Protein AF-A0A820W0L9-F1 (afdb_monomer)

InterPro domains:
  IPR003140 Phospholipase/carboxylesterase/thioesterase [PF02230] (4-118)
  IPR029058 Alpha/Beta hydrolase fold [G3DSA:3.40.50.1820] (1-118)
  IPR029058 Alpha/Beta hydrolase fold [SSF53474] (4-118)
  IPR050565 Acyl-protein thioe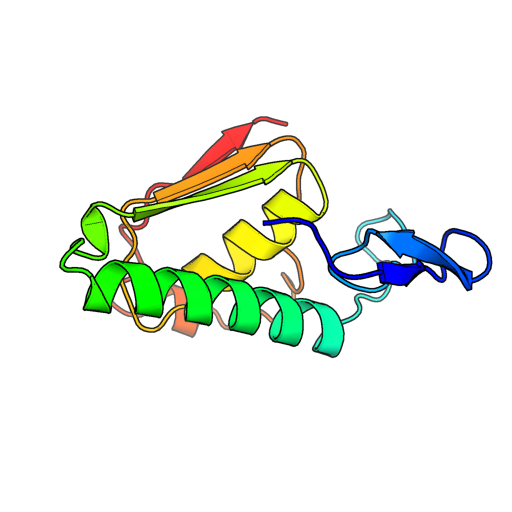sterase 1-2/Carboxylesterase-like [PTHR10655] (3-118)

pLDDT: mean 89.51, std 12.46, range [48.06, 98.38]

Structure (mmCIF, N/CA/C/O backbone):
data_AF-A0A820W0L9-F1
#
_entry.id   AF-A0A820W0L9-F1
#
loop_
_atom_site.group_PDB
_atom_site.id
_atom_site.type_symbol
_atom_site.label_atom_id
_atom_site.label_alt_id
_atom_site.label_comp_id
_atom_site.label_asym_id
_atom_site.label_entity_id
_atom_site.label_seq_id
_atom_site.pdbx_PDB_ins_code
_atom_site.Cartn_x
_atom_site.Cartn_y
_atom_site.Cartn_z
_atom_site.occupancy
_atom_site.B_iso_or_equiv
_atom_site.auth_seq_id
_atom_site.auth_comp_id
_atom_site.auth_asym_id
_atom_site.auth_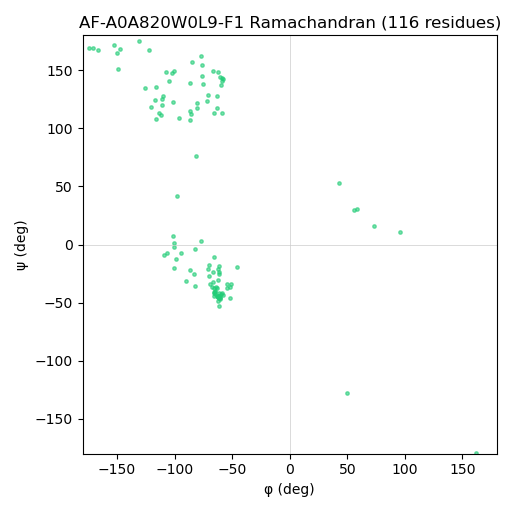atom_id
_atom_site.pdbx_PDB_model_num
ATOM 1 N N . MET A 1 1 ? -8.194 7.828 -5.125 1.00 58.53 1 MET A N 1
ATOM 2 C CA . MET A 1 1 ? -6.999 8.684 -5.311 1.00 58.53 1 MET A CA 1
ATOM 3 C C . MET A 1 1 ? -6.338 8.353 -6.645 1.00 58.53 1 MET A C 1
ATOM 5 O O . MET A 1 1 ? -6.400 7.197 -7.049 1.00 58.53 1 MET A O 1
ATOM 9 N N . ARG A 1 2 ? -5.735 9.329 -7.337 1.00 72.69 2 ARG A N 1
ATOM 10 C CA . ARG A 1 2 ? -4.842 9.053 -8.477 1.00 72.69 2 ARG A CA 1
ATOM 11 C C . ARG A 1 2 ? -3.425 8.821 -7.950 1.00 72.69 2 ARG A C 1
ATOM 13 O O . ARG A 1 2 ? -2.997 9.528 -7.044 1.00 72.69 2 ARG A O 1
ATOM 20 N N . ASN A 1 3 ? -2.726 7.842 -8.502 1.00 77.31 3 ASN A N 1
ATOM 21 C CA . ASN A 1 3 ? -1.316 7.606 -8.211 1.00 77.31 3 ASN A CA 1
ATOM 22 C C . ASN A 1 3 ? -0.449 8.808 -8.643 1.00 77.31 3 ASN A C 1
ATOM 24 O O . ASN A 1 3 ? -0.799 9.495 -9.609 1.00 77.31 3 ASN A O 1
ATOM 28 N N . PRO A 1 4 ? 0.665 9.084 -7.939 1.00 84.81 4 PRO A N 1
ATOM 29 C CA . PRO A 1 4 ? 1.550 10.189 -8.289 1.00 84.81 4 PRO A CA 1
ATOM 30 C C . PRO A 1 4 ? 2.236 9.953 -9.641 1.00 84.81 4 PRO A C 1
ATOM 32 O O . PRO A 1 4 ? 2.510 8.822 -10.034 1.00 84.81 4 PRO A O 1
ATOM 35 N N . THR A 1 5 ? 2.540 11.030 -10.364 1.00 91.19 5 THR A N 1
ATOM 36 C CA . THR A 1 5 ? 3.357 10.945 -11.581 1.00 91.19 5 THR A CA 1
ATOM 37 C C . THR A 1 5 ? 4.830 10.865 -11.195 1.00 91.19 5 THR A C 1
ATOM 39 O O . THR A 1 5 ? 5.345 11.770 -10.537 1.00 91.19 5 THR A O 1
ATOM 42 N N . GLN A 1 6 ? 5.511 9.801 -11.613 1.00 92.44 6 GLN A N 1
ATOM 43 C CA . GLN A 1 6 ? 6.941 9.598 -11.377 1.00 92.44 6 GLN A CA 1
ATOM 44 C C . GLN A 1 6 ? 7.593 8.842 -12.540 1.00 92.44 6 GLN A C 1
ATOM 46 O O . GLN A 1 6 ? 6.910 8.330 -13.427 1.00 92.44 6 GLN A O 1
ATOM 51 N N . ARG A 1 7 ? 8.928 8.806 -12.565 1.00 93.88 7 ARG A N 1
ATOM 52 C CA . ARG A 1 7 ? 9.671 8.038 -13.571 1.00 93.88 7 ARG A CA 1
ATOM 53 C C . ARG A 1 7 ? 9.609 6.552 -13.240 1.00 93.88 7 ARG A C 1
ATOM 55 O O . ARG A 1 7 ? 9.781 6.195 -12.081 1.00 93.88 7 ARG A O 1
ATOM 62 N N . VAL A 1 8 ? 9.407 5.721 -14.260 1.00 94.06 8 VAL A N 1
ATOM 63 C CA . VAL A 1 8 ? 9.420 4.257 -14.132 1.00 94.06 8 VAL A CA 1
ATOM 64 C C . VAL A 1 8 ? 10.606 3.693 -14.907 1.00 94.06 8 VAL A C 1
ATOM 66 O O . VAL A 1 8 ? 10.651 3.776 -16.137 1.00 94.06 8 VAL A O 1
ATOM 69 N N . THR A 1 9 ? 11.568 3.115 -14.194 1.00 94.19 9 THR A N 1
ATOM 70 C CA . THR A 1 9 ? 12.823 2.581 -14.731 1.00 94.19 9 THR A CA 1
ATOM 71 C C . THR A 1 9 ? 12.576 1.477 -15.757 1.00 94.19 9 THR A C 1
ATOM 73 O O . THR A 1 9 ? 13.165 1.523 -16.837 1.00 94.19 9 THR A O 1
ATOM 76 N N . LEU A 1 10 ? 11.639 0.559 -15.491 1.00 92.56 10 LEU A N 1
ATOM 77 C CA . LEU A 1 10 ? 11.233 -0.494 -16.431 1.00 92.56 10 LEU A CA 1
ATOM 78 C C . LEU A 1 10 ? 10.791 0.066 -17.796 1.00 92.56 10 LEU A C 1
ATOM 80 O O . LEU A 1 10 ? 11.063 -0.535 -18.831 1.00 92.56 10 LEU A O 1
ATOM 84 N N . ASN A 1 11 ? 10.173 1.250 -17.808 1.00 93.31 11 ASN A N 1
ATOM 85 C CA . ASN A 1 11 ? 9.691 1.923 -19.015 1.00 93.31 11 ASN A CA 1
ATOM 86 C C . ASN A 1 11 ? 10.684 2.985 -19.509 1.00 93.31 11 ASN A C 1
ATOM 88 O O . ASN A 1 11 ? 10.293 4.093 -19.877 1.00 93.31 11 ASN A O 1
ATOM 92 N N . MET A 1 12 ? 11.983 2.668 -19.487 1.00 92.75 12 MET A N 1
ATOM 93 C CA . MET A 1 12 ? 13.064 3.559 -19.938 1.00 92.75 12 MET A CA 1
ATOM 94 C C . MET A 1 12 ? 13.071 4.927 -19.226 1.00 92.75 12 MET A C 1
ATOM 96 O O . MET A 1 12 ? 13.466 5.943 -19.800 1.00 92.75 12 MET A O 1
ATOM 100 N N . GLY A 1 13 ? 12.610 4.978 -17.972 1.00 91.50 13 GLY A N 1
ATOM 101 C CA . GLY A 1 13 ? 12.537 6.208 -17.180 1.00 91.50 13 GLY A CA 1
ATOM 102 C C . GLY A 1 13 ? 11.422 7.170 -17.602 1.00 91.50 13 GLY A C 1
ATOM 103 O O . GLY A 1 13 ? 11.456 8.343 -17.212 1.00 91.50 13 GLY A O 1
ATOM 104 N N . MET A 1 14 ? 10.445 6.706 -18.389 1.00 92.31 14 MET A N 1
ATOM 105 C CA . MET A 1 14 ? 9.284 7.501 -18.788 1.00 92.31 14 MET A CA 1
ATOM 106 C C . MET A 1 14 ? 8.494 7.964 -17.558 1.00 92.31 14 MET A C 1
ATOM 108 O O . MET A 1 14 ? 8.279 7.202 -16.615 1.00 92.31 14 MET A O 1
ATOM 112 N N . SER A 1 15 ? 8.065 9.228 -17.572 1.00 94.81 15 SER A N 1
ATOM 113 C CA . SER A 1 15 ? 7.229 9.801 -16.518 1.00 94.81 15 SER A CA 1
ATOM 114 C C . SER A 1 15 ? 5.776 9.403 -16.737 1.00 94.81 15 SER A C 1
ATOM 116 O O . SER A 1 15 ? 5.18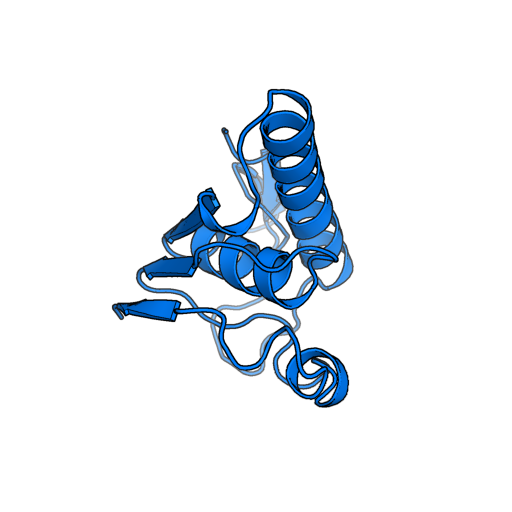0 9.761 -17.754 1.00 94.81 15 SER A O 1
ATOM 118 N N . MET A 1 16 ? 5.210 8.659 -15.795 1.00 94.19 16 MET A N 1
ATOM 119 C CA . MET A 1 16 ? 3.838 8.170 -15.870 1.00 94.19 16 MET A CA 1
ATOM 120 C C . MET A 1 16 ? 3.238 8.012 -14.469 1.00 94.19 16 MET A C 1
ATOM 122 O O . MET A 1 16 ? 3.970 8.042 -13.477 1.00 94.19 16 MET A O 1
ATOM 126 N N . PRO A 1 17 ? 1.909 7.865 -14.345 1.00 93.88 17 PRO A N 1
ATOM 127 C CA . PRO A 1 17 ? 1.299 7.599 -13.053 1.00 93.88 17 PRO A CA 1
ATOM 128 C C . PRO A 1 17 ? 1.779 6.247 -12.509 1.00 93.88 17 PRO A C 1
ATOM 130 O O . PRO A 1 17 ? 1.511 5.201 -13.104 1.00 93.88 17 PRO A O 1
ATOM 133 N N . ALA A 1 18 ? 2.467 6.263 -11.368 1.00 95.06 18 ALA A N 1
ATOM 134 C CA . ALA A 1 18 ? 2.967 5.069 -10.696 1.00 95.06 18 ALA A CA 1
ATOM 135 C C . ALA A 1 18 ? 3.020 5.275 -9.179 1.00 95.06 18 ALA A C 1
ATOM 137 O O . ALA A 1 18 ? 3.178 6.396 -8.706 1.00 95.06 18 ALA A O 1
ATOM 138 N N . TRP A 1 19 ? 2.870 4.208 -8.396 1.00 95.50 19 TRP A N 1
ATOM 139 C CA . TRP A 1 19 ? 2.975 4.303 -6.936 1.00 95.50 19 TRP A CA 1
ATOM 140 C C . TRP A 1 19 ? 4.432 4.262 -6.466 1.00 95.50 19 TRP A C 1
ATOM 142 O O . TRP A 1 19 ? 4.812 4.981 -5.547 1.00 95.50 19 TRP A O 1
ATOM 152 N N . PHE A 1 20 ? 5.275 3.485 -7.129 1.00 95.31 20 PHE A N 1
ATOM 153 C CA . PHE A 1 20 ? 6.705 3.388 -6.851 1.00 95.31 20 PHE A CA 1
ATOM 154 C C . PHE A 1 20 ? 7.441 2.984 -8.129 1.00 95.31 20 PHE A C 1
ATOM 156 O O . PHE A 1 20 ? 6.796 2.687 -9.143 1.00 95.31 20 PHE A O 1
ATOM 163 N N . ASP A 1 21 ? 8.769 3.015 -8.100 1.00 95.81 21 ASP A N 1
ATOM 164 C CA . ASP A 1 21 ? 9.572 2.642 -9.258 1.00 95.81 21 ASP A CA 1
ATOM 165 C C . ASP A 1 21 ? 9.619 1.114 -9.443 1.00 95.81 21 ASP A C 1
ATOM 167 O O . ASP A 1 21 ? 9.641 0.344 -8.483 1.00 95.81 21 ASP A O 1
ATOM 171 N N . ILE A 1 22 ? 9.643 0.658 -10.693 1.00 93.44 22 ILE A N 1
ATOM 172 C CA . ILE A 1 22 ? 9.700 -0.763 -11.042 1.00 93.44 22 ILE A CA 1
ATOM 173 C C . ILE A 1 22 ? 11.001 -1.011 -11.797 1.00 93.44 22 ILE A C 1
ATOM 175 O O . ILE A 1 22 ? 11.252 -0.389 -12.830 1.00 93.44 22 ILE A O 1
ATOM 179 N N . TYR A 1 23 ? 11.810 -1.947 -11.298 1.00 93.56 23 TYR A N 1
ATOM 180 C CA . TYR A 1 23 ? 13.086 -2.333 -11.914 1.00 93.56 23 TYR A CA 1
ATOM 181 C C . TYR A 1 23 ? 12.995 -3.627 -12.734 1.00 93.56 23 TYR A C 1
ATOM 183 O O . TYR A 1 23 ? 13.825 -3.859 -13.609 1.00 93.56 23 TYR A O 1
ATOM 191 N N . GLY A 1 24 ? 11.982 -4.456 -12.481 1.00 91.06 24 GLY A N 1
ATOM 192 C CA . GLY A 1 24 ? 11.734 -5.724 -13.163 1.00 91.06 24 GLY A CA 1
ATOM 193 C C . GLY A 1 24 ? 10.369 -6.291 -12.773 1.00 91.06 24 GLY A C 1
ATOM 194 O O . GLY A 1 24 ? 9.720 -5.775 -11.865 1.00 91.06 24 GLY A O 1
ATOM 195 N N . LEU A 1 25 ? 9.921 -7.323 -13.488 1.00 87.31 25 LEU A N 1
ATOM 196 C CA . LEU A 1 25 ? 8.628 -7.987 -13.250 1.00 87.31 25 LEU A CA 1
ATOM 197 C C . LEU A 1 25 ? 8.777 -9.389 -12.649 1.00 87.31 25 LEU A C 1
ATOM 199 O O . LEU A 1 25 ? 7.782 -10.013 -12.287 1.00 87.31 25 LEU A O 1
ATOM 203 N N . ASP A 1 26 ? 10.000 -9.912 -12.581 1.00 88.38 26 ASP A N 1
ATOM 204 C CA . ASP A 1 26 ? 10.264 -11.208 -11.980 1.00 88.38 26 ASP A CA 1
ATOM 205 C C . ASP A 1 26 ? 10.435 -11.093 -10.459 1.00 88.38 26 ASP A C 1
ATOM 207 O O . ASP A 1 26 ? 10.791 -10.050 -9.919 1.00 88.38 26 ASP A O 1
ATOM 211 N N . LYS A 1 27 ? 10.217 -12.207 -9.760 1.00 81.81 27 LYS A N 1
ATOM 212 C CA . LYS A 1 27 ? 10.283 -12.282 -8.293 1.00 81.81 27 LYS A CA 1
ATOM 213 C C . LYS A 1 27 ? 11.653 -11.945 -7.686 1.00 81.81 27 LYS A C 1
ATOM 215 O O . LYS A 1 27 ? 11.731 -11.751 -6.478 1.00 81.81 27 LYS A O 1
ATOM 220 N N . ASN A 1 28 ? 12.726 -11.980 -8.478 1.00 86.31 28 ASN A N 1
ATOM 221 C CA . ASN A 1 28 ? 14.084 -11.695 -8.016 1.00 86.31 28 ASN A CA 1
ATOM 222 C C . ASN A 1 28 ? 14.517 -10.271 -8.386 1.00 86.31 28 ASN A C 1
ATOM 224 O O . ASN A 1 28 ? 15.639 -9.873 -8.057 1.00 86.31 28 ASN A O 1
ATOM 228 N N . ALA A 1 29 ? 13.664 -9.514 -9.083 1.00 90.31 29 ALA A N 1
ATOM 229 C CA . ALA A 1 29 ? 13.927 -8.127 -9.386 1.00 90.31 29 ALA A CA 1
ATOM 230 C C . ALA A 1 29 ? 14.106 -7.340 -8.086 1.00 90.31 29 ALA A C 1
ATOM 232 O O . ALA A 1 29 ? 13.429 -7.564 -7.082 1.00 90.31 29 ALA A O 1
ATOM 233 N N . ARG A 1 30 ? 15.029 -6.379 -8.118 1.00 92.31 30 ARG A N 1
ATOM 234 C CA . ARG A 1 30 ? 15.143 -5.389 -7.051 1.00 92.31 30 ARG A CA 1
ATOM 235 C C . ARG A 1 30 ? 13.809 -4.647 -6.920 1.00 92.31 30 ARG A C 1
ATOM 237 O O . ARG A 1 30 ? 13.194 -4.312 -7.930 1.00 92.31 30 ARG A O 1
ATOM 244 N N . GLU A 1 31 ? 13.417 -4.326 -5.693 1.00 93.75 31 GLU A N 1
ATOM 245 C CA . GLU A 1 31 ? 12.232 -3.513 -5.400 1.00 93.75 31 GLU A CA 1
ATOM 246 C C . GLU A 1 31 ? 12.624 -2.109 -4.909 1.00 93.75 31 GLU A C 1
ATOM 248 O O . GLU A 1 31 ? 13.663 -1.917 -4.267 1.00 93.75 31 GLU A O 1
ATOM 253 N N . ASP A 1 32 ? 11.790 -1.112 -5.214 1.00 95.00 32 ASP A N 1
ATOM 254 C CA . ASP A 1 32 ? 11.915 0.258 -4.706 1.00 95.00 32 ASP A CA 1
ATOM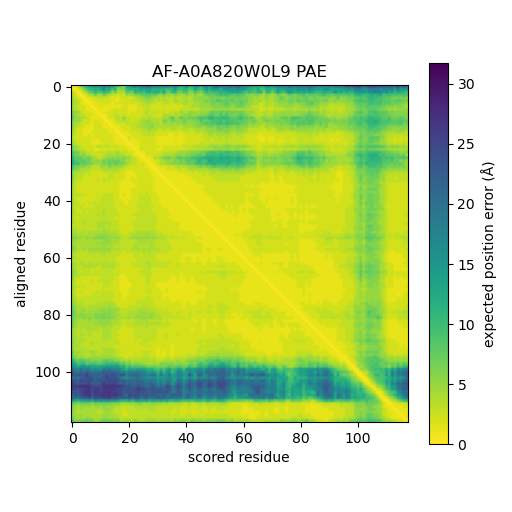 255 C C . ASP A 1 32 ? 11.313 0.367 -3.298 1.00 95.00 32 ASP A C 1
ATOM 257 O O . ASP A 1 32 ? 10.203 0.866 -3.103 1.00 95.00 32 ASP A O 1
ATOM 261 N N . GLN A 1 33 ? 12.047 -0.133 -2.300 1.00 94.31 33 GLN A N 1
ATOM 262 C CA . GLN A 1 33 ? 11.597 -0.133 -0.906 1.00 94.31 33 GLN A CA 1
ATOM 263 C C . GLN A 1 33 ? 11.146 1.257 -0.431 1.00 94.31 33 GLN A C 1
ATOM 265 O O . GLN A 1 33 ? 10.068 1.390 0.145 1.00 94.31 33 GLN A O 1
ATOM 270 N N . ALA A 1 34 ? 11.929 2.300 -0.719 1.00 94.44 34 ALA A N 1
ATOM 271 C CA . ALA A 1 34 ? 11.609 3.660 -0.293 1.00 94.44 34 ALA A CA 1
ATOM 272 C C . ALA A 1 34 ? 10.319 4.180 -0.953 1.00 94.44 34 ALA A C 1
ATOM 274 O O . ALA A 1 34 ? 9.499 4.823 -0.288 1.00 94.44 34 ALA A O 1
ATOM 275 N N . GLY A 1 35 ? 10.105 3.895 -2.242 1.00 95.69 35 GLY A N 1
ATOM 276 C CA . GLY A 1 35 ? 8.865 4.242 -2.936 1.00 95.69 35 GLY A CA 1
ATOM 277 C C . GLY A 1 35 ? 7.650 3.481 -2.407 1.00 95.69 35 GLY A C 1
ATOM 278 O O . GLY A 1 35 ? 6.589 4.082 -2.208 1.00 95.69 35 GLY A O 1
ATOM 279 N N . ILE A 1 36 ? 7.799 2.184 -2.125 1.00 95.38 36 ILE A N 1
ATOM 280 C CA . ILE A 1 36 ? 6.740 1.338 -1.552 1.00 95.38 36 ILE A CA 1
ATOM 281 C C . ILE A 1 36 ? 6.329 1.852 -0.167 1.00 95.38 36 ILE A C 1
ATOM 283 O O . ILE A 1 36 ? 5.136 2.046 0.093 1.00 95.38 36 ILE A O 1
ATOM 287 N N . GLU A 1 37 ? 7.298 2.131 0.709 1.00 94.00 37 GLU A N 1
ATOM 288 C CA . GLU A 1 37 ? 7.062 2.689 2.046 1.00 94.00 37 GLU A CA 1
ATOM 289 C C . GLU A 1 37 ? 6.393 4.066 1.968 1.00 94.00 37 GLU A C 1
ATOM 291 O O . GLU A 1 37 ? 5.403 4.319 2.660 1.00 94.00 37 GLU A O 1
ATOM 296 N N . LYS A 1 38 ? 6.865 4.939 1.069 1.00 95.44 38 LYS A N 1
ATOM 297 C CA . LYS A 1 38 ? 6.272 6.263 0.838 1.00 95.44 38 LYS A CA 1
ATOM 298 C C . LYS A 1 38 ? 4.815 6.169 0.379 1.00 95.44 38 LYS A C 1
ATOM 300 O O . LYS A 1 38 ? 3.965 6.878 0.915 1.00 95.44 38 LYS A O 1
ATOM 305 N N . SER A 1 39 ? 4.512 5.300 -0.583 1.00 96.00 39 SER A N 1
ATOM 306 C CA . SER A 1 39 ? 3.141 5.099 -1.069 1.00 96.00 39 SER A CA 1
ATOM 307 C C . SER A 1 39 ? 2.233 4.465 -0.023 1.00 96.00 39 SER A C 1
ATOM 309 O O . SER A 1 39 ? 1.072 4.847 0.105 1.00 96.00 39 SER A O 1
ATOM 311 N N . SER A 1 40 ? 2.772 3.549 0.778 1.00 94.62 40 SER A N 1
ATOM 312 C CA . SER A 1 40 ? 2.044 2.949 1.896 1.00 94.62 40 SER A CA 1
ATOM 313 C C . SER A 1 40 ? 1.708 3.978 2.970 1.00 94.62 40 SER A C 1
ATOM 315 O O . SER A 1 40 ? 0.596 3.984 3.494 1.00 94.62 40 SER A O 1
ATOM 317 N N . LYS A 1 41 ? 2.646 4.884 3.269 1.00 94.38 41 LYS A N 1
ATOM 318 C CA . LYS A 1 41 ? 2.419 6.000 4.189 1.00 94.38 41 LYS A CA 1
ATOM 319 C C . LYS A 1 41 ? 1.310 6.921 3.684 1.00 94.38 41 LYS A C 1
ATOM 321 O O . LYS A 1 41 ? 0.410 7.225 4.452 1.00 94.38 41 LYS A O 1
ATOM 326 N N . LEU A 1 42 ? 1.331 7.287 2.402 1.00 95.44 42 LEU A N 1
ATOM 327 C CA . LEU A 1 42 ? 0.288 8.116 1.791 1.00 95.44 42 LEU A CA 1
ATOM 328 C C . LEU A 1 42 ? -1.102 7.468 1.897 1.00 95.44 42 LEU A C 1
ATOM 330 O O . LEU A 1 42 ? -2.080 8.140 2.210 1.00 95.44 42 LEU A O 1
ATOM 334 N N . LEU A 1 43 ? -1.198 6.154 1.671 1.00 95.69 43 LEU A N 1
ATOM 335 C CA . LEU A 1 43 ? -2.458 5.431 1.847 1.00 95.69 43 LEU A CA 1
ATOM 336 C C . LEU A 1 43 ? -2.901 5.402 3.319 1.00 95.69 43 LEU A C 1
ATOM 338 O O . LEU A 1 43 ? -4.077 5.607 3.602 1.00 95.69 43 LEU A O 1
ATOM 342 N N . ASN A 1 44 ? -1.976 5.196 4.259 1.00 94.69 44 ASN A N 1
ATOM 343 C CA . ASN A 1 44 ? -2.288 5.233 5.690 1.00 94.69 44 ASN A CA 1
ATOM 344 C C . ASN A 1 44 ? -2.691 6.636 6.179 1.00 94.69 44 ASN A C 1
ATOM 346 O O . ASN A 1 44 ? -3.531 6.738 7.066 1.00 94.69 44 ASN A O 1
ATOM 350 N N . GLU A 1 45 ? -2.150 7.710 5.598 1.00 96.19 45 GLU A N 1
ATOM 351 C CA . GLU A 1 45 ? -2.590 9.086 5.877 1.00 96.19 45 GLU A CA 1
ATOM 352 C C . GLU A 1 45 ? -4.061 9.288 5.483 1.00 96.19 45 GLU A C 1
ATOM 354 O O . GLU A 1 45 ? -4.828 9.835 6.269 1.00 96.19 45 GLU A O 1
ATOM 359 N N . LEU A 1 46 ? -4.485 8.758 4.331 1.00 96.12 46 LEU A N 1
ATOM 360 C CA . LEU A 1 46 ? -5.896 8.786 3.924 1.00 96.12 46 LEU A CA 1
ATOM 361 C C . LEU A 1 46 ? -6.787 7.957 4.852 1.00 96.12 46 LEU A C 1
ATOM 363 O O . LEU A 1 46 ? -7.872 8.390 5.222 1.00 96.12 46 LEU A O 1
ATOM 367 N N . VAL A 1 47 ? -6.332 6.768 5.253 1.00 96.69 47 VAL A N 1
ATOM 368 C CA . VAL A 1 47 ? -7.056 5.949 6.236 1.00 96.69 47 VAL A CA 1
ATOM 369 C C . VAL A 1 47 ? -7.240 6.721 7.546 1.00 96.69 47 VAL A C 1
ATOM 371 O O . VAL A 1 47 ? -8.329 6.721 8.111 1.00 96.69 47 VAL A O 1
ATOM 374 N N . GLU A 1 48 ? -6.202 7.412 8.011 1.00 97.25 48 GLU A N 1
ATOM 375 C CA . GLU A 1 48 ? -6.255 8.237 9.218 1.00 97.25 48 GLU A CA 1
ATOM 376 C C . GLU A 1 48 ? -7.229 9.420 9.078 1.00 97.25 48 GLU A C 1
ATOM 378 O O . GLU A 1 48 ? -7.915 9.772 10.038 1.00 97.25 48 GLU A O 1
ATOM 383 N N . GLU A 1 49 ? -7.328 10.030 7.895 1.00 98.00 49 GLU A N 1
ATOM 384 C CA . GLU A 1 49 ? -8.336 11.057 7.607 1.00 98.00 49 GLU A CA 1
ATOM 385 C C . GLU A 1 49 ? -9.764 10.503 7.714 1.00 98.00 49 GLU A C 1
ATOM 387 O O . GLU A 1 49 ? -10.605 11.114 8.375 1.00 98.00 49 GLU A O 1
ATOM 392 N N . GLU A 1 50 ? -10.033 9.322 7.155 1.00 98.25 50 GLU A N 1
ATOM 393 C CA . GLU A 1 50 ? -11.346 8.670 7.276 1.00 98.25 50 GLU A CA 1
ATOM 394 C C . GLU A 1 50 ? -11.683 8.307 8.731 1.00 98.25 50 GLU A C 1
ATOM 396 O O . GLU A 1 50 ? -12.821 8.487 9.179 1.00 98.25 50 GLU A O 1
ATOM 401 N N . ILE A 1 51 ? -10.683 7.877 9.506 1.00 98.06 51 ILE A N 1
ATOM 402 C CA . ILE A 1 51 ? -10.837 7.622 10.944 1.00 98.06 51 ILE A CA 1
ATOM 403 C C . ILE A 1 51 ? -11.199 8.907 11.692 1.00 98.06 51 ILE A C 1
ATOM 405 O O . ILE A 1 51 ? -12.135 8.911 12.495 1.00 98.06 51 ILE A O 1
ATOM 409 N N . LYS A 1 52 ? -10.518 10.022 11.403 1.00 98.06 52 LYS A N 1
ATOM 410 C CA . LYS A 1 52 ? -10.831 11.340 11.987 1.00 98.06 52 LYS A CA 1
ATOM 411 C C . LYS A 1 52 ? -12.225 11.834 11.609 1.00 98.06 52 LYS A C 1
ATOM 413 O O . LYS A 1 52 ? -12.861 12.513 12.412 1.00 98.06 52 LYS A O 1
ATOM 418 N N . ASN A 1 53 ? -12.714 11.452 10.433 1.00 98.12 53 ASN A N 1
ATOM 419 C CA . ASN A 1 53 ? -14.082 11.719 9.991 1.00 98.12 53 ASN A CA 1
ATOM 420 C C . ASN A 1 53 ? -15.125 10.788 10.642 1.00 98.12 53 ASN A C 1
ATOM 422 O O . ASN A 1 53 ? -16.316 10.894 10.347 1.00 98.12 53 ASN A O 1
ATOM 426 N N . GLY A 1 54 ? -14.705 9.908 11.557 1.00 98.19 54 GLY A N 1
ATOM 427 C CA . GLY A 1 54 ? -15.582 9.083 12.383 1.00 98.19 54 GLY A CA 1
ATOM 428 C C . GLY A 1 54 ? -15.827 7.675 11.846 1.00 98.19 54 GLY A C 1
ATOM 429 O O . GLY A 1 54 ? -16.704 6.991 12.374 1.00 98.19 54 GLY A O 1
ATOM 430 N N . ILE A 1 55 ? -15.090 7.223 10.823 1.00 98.38 55 ILE A N 1
ATOM 431 C CA . ILE A 1 55 ? -15.189 5.851 10.310 1.00 98.38 55 ILE A CA 1
ATOM 432 C C . ILE A 1 55 ? -14.252 4.941 11.122 1.00 98.38 55 ILE A C 1
ATOM 434 O O . ILE A 1 55 ? -13.036 5.093 11.037 1.00 98.38 55 ILE A O 1
ATOM 438 N N . PRO A 1 56 ? -14.768 3.962 11.888 1.00 97.56 56 PRO A N 1
ATOM 439 C CA . PRO A 1 56 ? -13.914 3.028 12.617 1.00 97.56 56 PRO A CA 1
ATOM 440 C C . PRO A 1 56 ? -12.983 2.248 11.668 1.00 97.56 56 PRO A C 1
ATOM 442 O O . PRO A 1 56 ? -13.446 1.833 10.598 1.00 97.56 56 PRO A O 1
ATOM 445 N N . PRO A 1 57 ? -11.709 1.996 12.033 1.00 95.56 57 PRO A N 1
ATOM 446 C CA . PRO A 1 57 ? -10.741 1.317 11.164 1.00 95.56 57 PRO A CA 1
ATOM 447 C C . PRO A 1 57 ? -11.213 -0.046 10.639 1.00 95.56 57 PRO A C 1
ATOM 449 O O . PRO A 1 57 ? -11.006 -0.375 9.470 1.00 95.56 57 PRO A O 1
ATOM 452 N N . GLU A 1 58 ? -11.923 -0.817 11.462 1.00 95.75 58 GLU A N 1
ATOM 453 C CA . GLU A 1 58 ? -12.488 -2.125 11.115 1.00 95.75 58 GLU A CA 1
ATOM 454 C C . GLU A 1 58 ? -13.588 -2.062 10.039 1.00 95.75 58 GLU A C 1
ATOM 456 O O . GLU A 1 58 ? -14.004 -3.091 9.507 1.00 95.75 58 GLU A O 1
ATOM 461 N N . ARG A 1 59 ? -14.064 -0.860 9.689 1.00 97.38 59 ARG A N 1
ATOM 462 C CA . ARG A 1 59 ? -15.001 -0.617 8.579 1.00 97.38 59 ARG A CA 1
ATOM 463 C C . ARG A 1 59 ? -14.318 -0.102 7.313 1.00 97.38 59 ARG A C 1
ATOM 465 O O . ARG A 1 59 ? -15.004 0.163 6.327 1.00 97.38 59 ARG A O 1
ATOM 472 N N . ILE A 1 60 ? -12.995 0.038 7.326 1.00 97.94 60 ILE A N 1
ATOM 473 C CA . ILE A 1 60 ? -12.208 0.513 6.190 1.00 97.94 60 ILE A CA 1
ATOM 474 C C . ILE A 1 60 ? -11.563 -0.690 5.507 1.00 97.94 60 ILE A C 1
ATOM 476 O O . ILE A 1 60 ? -10.809 -1.441 6.121 1.00 97.94 60 ILE A O 1
ATOM 480 N N . ILE A 1 61 ? -11.849 -0.859 4.218 1.00 97.81 61 ILE A N 1
ATOM 481 C CA . ILE A 1 61 ? -11.187 -1.840 3.356 1.00 97.81 61 ILE A CA 1
ATOM 482 C C . ILE A 1 61 ? -10.321 -1.073 2.366 1.00 97.81 61 ILE A C 1
ATOM 484 O O . ILE A 1 61 ? -10.809 -0.180 1.671 1.00 97.81 61 ILE A O 1
ATOM 488 N N . VAL A 1 62 ? -9.045 -1.440 2.278 1.00 97.69 62 VAL A N 1
ATOM 489 C CA . VAL A 1 62 ? -8.137 -0.917 1.251 1.00 97.69 62 VAL A CA 1
ATOM 490 C C . VAL A 1 62 ? -7.952 -1.951 0.153 1.00 97.69 62 VAL A C 1
ATOM 492 O O . VAL A 1 62 ? -7.983 -3.155 0.392 1.00 97.69 62 VAL A O 1
ATOM 495 N N . GLY A 1 63 ? -7.759 -1.508 -1.081 1.00 97.50 63 GLY A N 1
ATOM 496 C CA . GLY A 1 63 ? -7.580 -2.447 -2.173 1.00 97.50 63 GLY A CA 1
ATOM 497 C C . GLY A 1 63 ? -7.063 -1.812 -3.443 1.00 97.50 63 GLY A C 1
ATOM 498 O O . GLY A 1 63 ? -7.041 -0.588 -3.589 1.00 97.50 63 GLY A O 1
ATOM 499 N N . GLY A 1 64 ? -6.639 -2.664 -4.367 1.00 97.19 64 GLY A N 1
ATOM 500 C CA . GLY A 1 64 ? -6.101 -2.216 -5.638 1.00 97.19 64 GLY A CA 1
ATOM 501 C C . GLY A 1 64 ? -5.789 -3.347 -6.605 1.00 97.19 64 GLY A C 1
ATOM 502 O O . GLY A 1 64 ? -5.780 -4.526 -6.252 1.00 97.19 64 GLY A O 1
ATOM 503 N N . PHE A 1 65 ? -5.519 -2.942 -7.843 1.00 97.38 65 PHE A N 1
ATOM 504 C CA . PHE A 1 65 ? -5.099 -3.811 -8.934 1.00 97.38 65 PHE A CA 1
ATOM 505 C C . PHE A 1 65 ? -3.602 -3.652 -9.207 1.00 97.38 65 PHE A C 1
ATOM 507 O O . PHE A 1 65 ? -3.095 -2.522 -9.190 1.00 97.38 65 PHE A O 1
ATOM 514 N N . SER A 1 66 ? -2.910 -4.758 -9.494 1.00 95.12 66 SER A N 1
ATOM 515 C CA . SER A 1 66 ? -1.482 -4.776 -9.833 1.00 95.12 66 SER A CA 1
ATOM 516 C C . SER A 1 66 ? -0.665 -3.975 -8.808 1.00 95.12 66 SER A C 1
ATOM 518 O O . SER A 1 66 ? -0.843 -4.160 -7.609 1.00 95.12 66 SER A O 1
ATOM 520 N N . MET A 1 67 ? 0.164 -3.023 -9.231 1.00 95.19 67 MET A N 1
ATOM 521 C CA . MET A 1 67 ? 0.952 -2.168 -8.335 1.00 95.19 67 MET A CA 1
ATOM 522 C C . MET A 1 67 ? 0.125 -1.497 -7.218 1.00 95.19 67 MET A C 1
ATOM 524 O O . MET A 1 67 ? 0.617 -1.325 -6.106 1.00 95.19 67 MET A O 1
ATOM 528 N N . GLY A 1 68 ? -1.136 -1.131 -7.475 1.00 96.88 68 GLY A N 1
ATOM 529 C CA . GLY A 1 68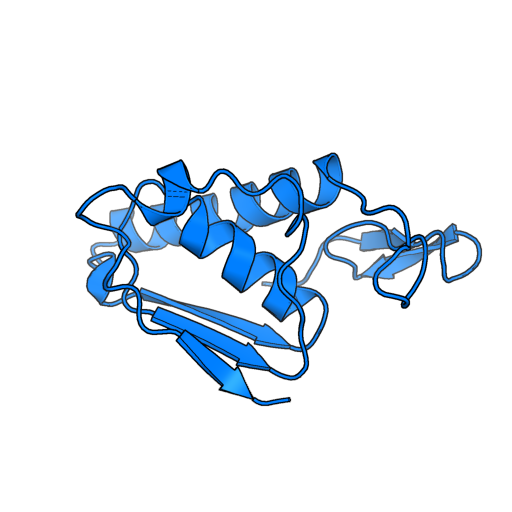 ? -2.008 -0.570 -6.437 1.00 96.88 68 GLY A CA 1
ATOM 530 C C . GLY A 1 68 ? -2.403 -1.596 -5.372 1.00 96.88 68 GLY A C 1
ATOM 531 O O . GLY A 1 68 ? -2.521 -1.250 -4.200 1.00 96.88 68 GLY A O 1
ATOM 532 N N . GLY A 1 69 ? -2.561 -2.862 -5.763 1.00 97.25 69 GLY A N 1
ATOM 533 C CA . GLY A 1 69 ? -2.774 -3.964 -4.828 1.00 97.25 69 GLY A CA 1
ATOM 534 C C . GLY A 1 69 ? -1.550 -4.200 -3.940 1.00 97.25 69 GLY A C 1
ATOM 535 O O . GLY A 1 69 ? -1.706 -4.426 -2.743 1.00 97.25 69 GLY A O 1
ATOM 536 N N . ALA A 1 70 ? -0.342 -4.054 -4.492 1.00 95.75 70 ALA A N 1
ATOM 537 C CA . ALA A 1 70 ? 0.907 -4.208 -3.749 1.00 95.75 70 ALA A CA 1
ATOM 538 C C . ALA A 1 70 ? 1.026 -3.141 -2.649 1.00 95.75 70 ALA A C 1
ATOM 540 O O . ALA A 1 70 ? 1.319 -3.466 -1.497 1.00 95.75 70 ALA A O 1
ATOM 541 N N . VAL A 1 71 ? 0.698 -1.882 -2.973 1.00 96.50 71 VAL A N 1
ATOM 542 C CA . VAL A 1 71 ? 0.610 -0.799 -1.978 1.00 96.50 71 VAL A CA 1
ATOM 543 C C . VAL A 1 71 ? -0.470 -1.084 -0.938 1.00 96.50 71 VAL A C 1
ATOM 545 O O . VAL A 1 71 ? -0.211 -0.910 0.248 1.00 96.50 71 VAL A O 1
ATOM 548 N N . ALA A 1 72 ? -1.662 -1.531 -1.349 1.00 96.94 72 ALA A N 1
ATOM 549 C CA . ALA A 1 72 ? -2.762 -1.802 -0.423 1.00 96.94 72 ALA A CA 1
ATOM 550 C C . ALA A 1 72 ? -2.400 -2.884 0.606 1.00 96.94 72 ALA A C 1
ATOM 552 O O . ALA A 1 72 ? -2.627 -2.691 1.801 1.00 96.94 72 ALA A O 1
ATOM 553 N N . ILE A 1 73 ? -1.786 -3.985 0.157 1.00 94.75 73 ILE A N 1
ATOM 554 C CA . ILE A 1 73 ? -1.308 -5.058 1.037 1.00 94.75 73 ILE A 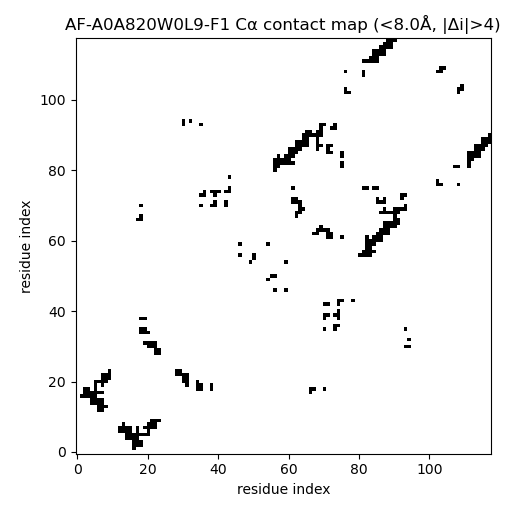CA 1
ATOM 555 C C . ILE A 1 73 ? -0.255 -4.516 2.008 1.00 94.75 73 ILE A C 1
ATOM 557 O O . ILE A 1 73 ? -0.396 -4.673 3.222 1.00 94.75 73 ILE A O 1
ATOM 561 N N . HIS A 1 74 ? 0.788 -3.860 1.490 1.00 94.06 74 HIS A N 1
ATOM 562 C CA . HIS A 1 74 ? 1.887 -3.378 2.324 1.00 94.06 74 HIS A CA 1
ATOM 563 C C . HIS A 1 74 ? 1.411 -2.336 3.344 1.00 94.06 74 HIS A C 1
ATOM 565 O O . HIS A 1 74 ? 1.740 -2.432 4.527 1.00 94.06 74 HIS A O 1
ATOM 571 N N . ALA A 1 75 ? 0.581 -1.378 2.926 1.00 94.12 75 ALA A N 1
ATOM 572 C CA . ALA A 1 75 ? 0.015 -0.363 3.807 1.00 94.12 75 ALA A CA 1
ATOM 573 C C . ALA A 1 75 ? -0.826 -0.975 4.928 1.00 94.12 75 ALA A C 1
ATOM 575 O O . ALA A 1 75 ? -0.628 -0.605 6.082 1.00 94.12 75 ALA A O 1
ATOM 576 N N . ALA A 1 76 ? -1.708 -1.930 4.616 1.00 93.25 76 ALA A N 1
ATOM 577 C CA . ALA A 1 76 ? -2.567 -2.564 5.612 1.00 93.25 76 ALA A CA 1
ATOM 578 C C . ALA A 1 76 ? -1.762 -3.382 6.631 1.00 93.25 76 ALA A C 1
ATOM 580 O O . ALA A 1 76 ? -1.972 -3.257 7.837 1.00 93.25 76 ALA A O 1
ATOM 581 N N . LEU A 1 77 ? -0.789 -4.173 6.165 1.00 89.88 77 LEU A N 1
ATOM 582 C CA . LEU A 1 77 ? 0.048 -4.993 7.044 1.00 89.88 77 LEU A CA 1
ATOM 583 C C . LEU A 1 77 ? 1.009 -4.153 7.899 1.00 89.88 77 LEU A C 1
ATOM 585 O O . LEU A 1 77 ? 1.369 -4.561 9.005 1.00 89.88 77 LEU A O 1
ATOM 589 N N . THR A 1 78 ? 1.401 -2.965 7.438 1.00 87.88 78 THR A N 1
ATOM 590 C CA . THR A 1 78 ? 2.260 -2.033 8.194 1.00 87.88 78 THR A CA 1
ATOM 591 C C . THR A 1 78 ? 1.476 -0.977 8.978 1.00 87.88 78 THR A C 1
ATOM 593 O O . THR A 1 78 ? 2.061 -0.293 9.815 1.00 87.88 78 THR A O 1
ATOM 596 N N . SER A 1 79 ? 0.155 -0.891 8.793 1.00 88.81 79 SER A N 1
ATOM 597 C CA . SER A 1 79 ? -0.706 0.092 9.459 1.00 88.81 79 SER A CA 1
ATOM 598 C C . SER A 1 79 ? -0.665 -0.057 10.988 1.00 88.81 79 SER A C 1
ATOM 600 O O . SER A 1 79 ? -0.585 -1.186 11.488 1.00 88.81 79 SER A O 1
ATOM 602 N N . PRO A 1 80 ? -0.725 1.042 11.765 1.00 87.31 80 PRO A N 1
ATOM 603 C CA . PRO A 1 80 ? -0.919 0.965 13.214 1.00 87.31 80 PRO A CA 1
ATOM 604 C C . PRO A 1 80 ? -2.338 0.508 13.593 1.00 87.31 80 PRO A C 1
ATOM 606 O O . PRO A 1 80 ? -2.555 0.059 14.719 1.00 87.31 80 PRO A O 1
ATOM 609 N N . HIS A 1 81 ? -3.290 0.590 12.658 1.00 89.25 81 HIS A N 1
ATOM 610 C CA . HIS A 1 81 ? -4.689 0.225 12.860 1.00 89.25 81 HIS A CA 1
ATOM 611 C C . HIS A 1 81 ? -4.997 -1.155 12.278 1.00 89.25 81 HIS A C 1
ATOM 613 O O . HIS A 1 81 ? -4.405 -1.580 11.288 1.00 89.25 81 HIS A O 1
ATOM 619 N N . THR A 1 82 ? -5.947 -1.867 12.882 1.00 90.00 82 THR A N 1
ATOM 620 C CA . THR A 1 82 ? -6.488 -3.105 12.300 1.00 90.00 82 THR A CA 1
ATOM 621 C C . THR A 1 82 ? -7.628 -2.735 11.361 1.00 90.00 82 THR A C 1
ATOM 623 O O . THR A 1 82 ? -8.684 -2.308 11.816 1.00 90.00 82 THR A O 1
ATOM 626 N N . LEU A 1 83 ? -7.384 -2.845 10.055 1.00 93.56 83 LEU A N 1
ATOM 627 C CA . LEU A 1 83 ? -8.371 -2.514 9.028 1.00 93.56 83 LEU A CA 1
ATOM 628 C C . LEU A 1 83 ? -9.420 -3.622 8.878 1.00 93.56 83 LEU A C 1
ATOM 630 O O . LEU A 1 83 ? -9.192 -4.766 9.274 1.00 93.56 83 LEU A O 1
ATOM 634 N N . GLY A 1 84 ? -10.550 -3.292 8.255 1.00 95.75 84 GLY A N 1
ATOM 635 C CA . GLY A 1 84 ? -11.621 -4.247 7.954 1.00 95.75 84 GLY A CA 1
ATOM 636 C C . GLY A 1 84 ? -11.234 -5.312 6.926 1.00 95.75 84 GLY A C 1
ATOM 637 O O . GLY A 1 84 ? -11.817 -6.393 6.909 1.00 95.75 84 GLY A O 1
ATOM 638 N N . GLY A 1 85 ? -10.240 -5.031 6.080 1.00 96.19 85 GLY A N 1
ATOM 639 C CA . GLY A 1 85 ? -9.680 -6.015 5.162 1.00 96.19 85 GLY A CA 1
ATOM 640 C C . GLY A 1 85 ? -8.891 -5.422 4.002 1.00 96.19 85 GLY A C 1
ATOM 641 O O . GLY A 1 85 ? -8.759 -4.202 3.862 1.00 96.19 85 GLY A O 1
ATOM 642 N N . VAL A 1 86 ? -8.384 -6.317 3.156 1.00 97.31 86 VAL A N 1
ATOM 643 C CA . VAL A 1 86 ? -7.658 -5.993 1.924 1.00 97.31 86 VAL A CA 1
ATOM 644 C C . VAL A 1 86 ? -8.297 -6.690 0.729 1.00 97.31 86 VAL A C 1
ATOM 646 O O . VAL A 1 86 ? -8.572 -7.888 0.783 1.00 97.31 86 VAL A O 1
ATOM 649 N N . VAL A 1 87 ? -8.475 -5.959 -0.373 1.00 98.31 87 VAL A N 1
ATOM 650 C CA . VAL A 1 87 ? -8.839 -6.528 -1.682 1.00 98.31 87 VAL A CA 1
ATOM 651 C C . VAL A 1 87 ? -7.672 -6.365 -2.653 1.00 98.31 87 VAL A C 1
ATOM 653 O O . VAL A 1 87 ? -7.333 -5.259 -3.074 1.00 98.31 87 VAL A O 1
ATOM 656 N N . ALA A 1 88 ? -7.053 -7.482 -3.013 1.00 97.94 88 ALA A N 1
ATOM 657 C CA . ALA A 1 88 ? -5.820 -7.554 -3.782 1.00 97.94 88 ALA A CA 1
ATOM 658 C C . ALA A 1 88 ? -6.067 -8.239 -5.135 1.00 97.94 88 ALA A C 1
ATOM 660 O O . ALA A 1 88 ? -6.275 -9.448 -5.194 1.00 97.94 88 ALA A O 1
ATOM 661 N N . LEU A 1 89 ? -6.041 -7.480 -6.234 1.00 98.19 89 LEU A N 1
ATOM 662 C CA . LEU A 1 89 ? -6.382 -7.989 -7.569 1.00 98.19 89 LEU A CA 1
ATOM 663 C C . LEU A 1 89 ? -5.142 -8.048 -8.471 1.00 98.19 89 LEU A C 1
ATOM 665 O O . LEU A 1 89 ? -4.506 -7.022 -8.712 1.00 98.19 89 LEU A O 1
ATOM 669 N N . SER A 1 90 ? -4.796 -9.241 -8.956 1.00 97.00 90 SER A N 1
ATOM 670 C CA . SER A 1 90 ? -3.653 -9.541 -9.836 1.00 97.00 90 SER A CA 1
ATOM 671 C C . SER A 1 90 ? -2.377 -8.811 -9.406 1.00 97.00 90 SER A C 1
ATOM 673 O O . SER A 1 90 ? -1.759 -8.061 -10.161 1.00 97.00 90 SER A O 1
ATOM 675 N N . THR A 1 91 ? -2.027 -8.990 -8.133 1.00 96.00 91 THR A N 1
ATOM 676 C CA . THR A 1 91 ? -0.935 -8.290 -7.449 1.00 96.00 91 THR A CA 1
ATOM 677 C C . THR A 1 91 ? -0.021 -9.268 -6.706 1.00 96.00 91 THR A C 1
ATOM 679 O O . THR A 1 91 ? -0.302 -10.467 -6.634 1.00 96.00 91 THR A O 1
ATOM 682 N N . TRP A 1 92 ? 1.059 -8.740 -6.134 1.00 94.19 92 TRP A N 1
ATOM 683 C CA . TRP A 1 92 ? 2.013 -9.426 -5.271 1.00 94.19 92 TRP A CA 1
ATOM 684 C C . TRP A 1 92 ? 2.125 -8.740 -3.898 1.00 94.19 92 TRP A C 1
ATOM 686 O O . TRP A 1 92 ? 1.640 -7.621 -3.714 1.00 94.19 92 TRP A O 1
ATOM 696 N N . LEU A 1 93 ? 2.760 -9.425 -2.941 1.00 93.00 93 LEU A N 1
ATOM 697 C CA . LEU A 1 93 ? 3.229 -8.846 -1.679 1.00 93.00 93 LEU A CA 1
ATOM 698 C C . LEU A 1 93 ? 4.627 -8.252 -1.920 1.00 93.00 93 LEU A C 1
ATOM 700 O O . LEU A 1 93 ? 5.550 -9.033 -2.163 1.00 93.00 93 LEU A O 1
ATOM 704 N N . PRO A 1 94 ? 4.806 -6.921 -1.869 1.00 92.19 94 PRO A N 1
ATOM 705 C CA . PRO A 1 94 ? 6.124 -6.326 -2.038 1.00 92.19 94 PRO A CA 1
ATOM 706 C C . PRO A 1 94 ? 6.974 -6.498 -0.774 1.00 92.19 94 PRO A C 1
ATOM 708 O O . PRO A 1 94 ? 6.436 -6.598 0.333 1.00 92.19 94 PRO A O 1
ATOM 711 N N . LEU A 1 95 ? 8.299 -6.497 -0.931 1.00 90.62 95 LEU A N 1
ATOM 712 C CA . LEU A 1 95 ? 9.283 -6.629 0.152 1.00 90.62 95 LEU A CA 1
ATOM 713 C C . LEU A 1 95 ? 9.127 -7.926 0.961 1.00 90.62 95 LEU A C 1
ATOM 715 O O . LEU A 1 95 ? 9.436 -7.982 2.151 1.00 90.62 95 LEU A O 1
ATOM 719 N N . SER A 1 96 ? 8.656 -9.002 0.323 1.00 86.88 96 SER A N 1
ATOM 720 C CA . SER A 1 96 ? 8.283 -10.246 1.010 1.00 86.88 96 SER A CA 1
ATOM 721 C C . SER A 1 96 ? 9.438 -10.931 1.752 1.00 86.88 96 SER A C 1
ATOM 723 O O . SER A 1 96 ? 9.196 -11.714 2.665 1.00 86.88 96 SER A O 1
ATOM 725 N N . THR A 1 97 ? 10.691 -10.676 1.361 1.00 84.25 97 THR A N 1
ATOM 726 C CA . THR A 1 97 ? 11.890 -11.264 1.987 1.00 84.25 97 THR A CA 1
ATOM 727 C C . THR A 1 97 ? 12.348 -10.517 3.236 1.00 84.25 97 THR A C 1
ATOM 729 O O . THR A 1 97 ? 12.990 -11.112 4.099 1.00 84.25 97 THR A O 1
ATOM 732 N N . THR A 1 98 ? 12.029 -9.228 3.339 1.00 79.31 98 THR A N 1
ATOM 733 C CA . THR A 1 98 ? 12.402 -8.363 4.466 1.00 79.31 98 THR A CA 1
ATOM 734 C C . THR A 1 98 ? 11.220 -8.053 5.375 1.00 79.31 98 THR A C 1
ATOM 736 O O . THR A 1 98 ? 11.422 -7.488 6.450 1.00 79.31 98 THR A O 1
ATOM 739 N N . PHE A 1 99 ? 10.003 -8.450 4.985 1.00 76.56 99 PHE A N 1
ATOM 740 C CA . PHE A 1 99 ? 8.802 -8.277 5.787 1.00 76.56 99 PHE A CA 1
ATOM 741 C C . PHE A 1 99 ? 8.959 -8.998 7.140 1.00 76.56 99 PHE A C 1
ATOM 743 O O . PHE A 1 99 ? 9.043 -10.230 7.175 1.00 76.56 99 PHE A O 1
ATOM 750 N N . PRO A 1 100 ? 9.027 -8.272 8.274 1.00 64.12 100 PRO A N 1
ATOM 751 C CA . PRO A 1 100 ? 9.275 -8.889 9.567 1.00 64.12 100 PRO A CA 1
ATOM 752 C C . PRO A 1 100 ? 8.135 -9.840 9.926 1.00 64.12 100 PRO A C 1
ATOM 754 O O . PRO A 1 100 ? 6.979 -9.421 9.987 1.00 64.12 100 PRO A O 1
ATOM 757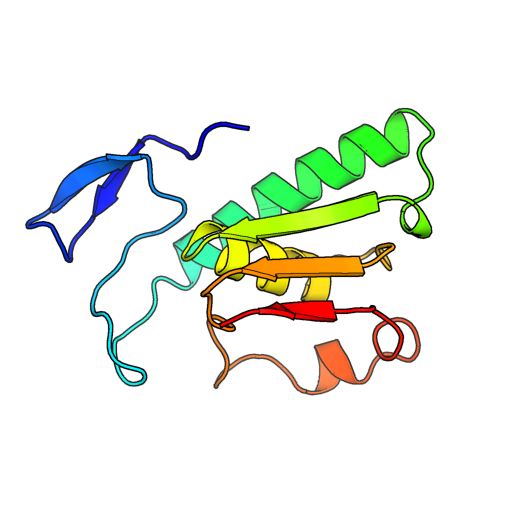 N N . GLN A 1 101 ? 8.457 -11.092 10.268 1.00 56.72 101 GLN A N 1
ATOM 758 C CA . GLN A 1 101 ? 7.469 -12.032 10.818 1.00 56.72 101 GLN A CA 1
ATOM 759 C C . GLN A 1 101 ? 6.726 -11.413 12.011 1.00 56.72 101 GLN A C 1
ATOM 7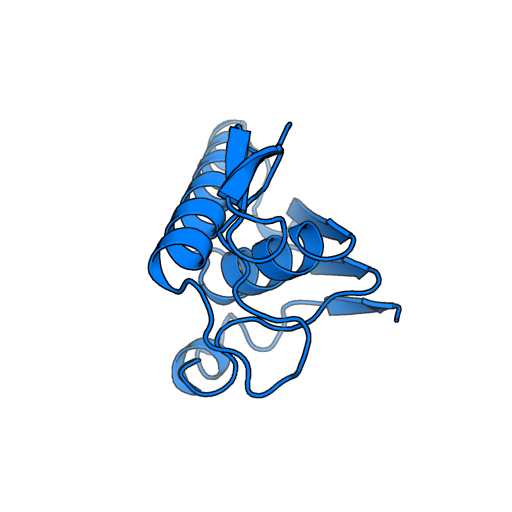61 O O . GLN A 1 101 ? 5.515 -11.545 12.106 1.00 56.72 101 GLN A O 1
ATOM 766 N N . ALA A 1 102 ? 7.417 -10.620 12.837 1.00 48.47 102 ALA A N 1
ATOM 767 C CA . ALA A 1 102 ? 6.839 -9.910 13.977 1.00 48.47 102 ALA A CA 1
ATOM 768 C C . ALA A 1 102 ? 5.743 -8.879 13.620 1.00 48.47 102 ALA A C 1
ATOM 770 O O . ALA A 1 102 ? 4.878 -8.621 14.455 1.00 48.47 102 ALA A O 1
ATOM 771 N N . LEU A 1 103 ? 5.728 -8.312 12.401 1.00 60.16 103 LEU A N 1
ATOM 772 C CA . LEU A 1 103 ? 4.615 -7.459 11.944 1.00 60.16 103 LEU A CA 1
ATOM 773 C C . LEU A 1 103 ? 3.341 -8.273 11.668 1.00 60.16 103 LEU A C 1
ATOM 775 O O . LEU A 1 103 ? 2.247 -7.717 11.706 1.00 60.16 103 LEU A O 1
ATOM 779 N N . VAL A 1 104 ? 3.486 -9.581 11.438 1.00 54.12 104 VAL A N 1
ATOM 780 C CA . VAL A 1 104 ? 2.396 -10.560 11.313 1.00 54.12 104 VAL A CA 1
ATOM 781 C C . VAL A 1 104 ? 2.047 -11.172 12.680 1.00 54.12 104 VAL A C 1
ATOM 783 O O . VAL A 1 104 ? 0.889 -11.484 12.932 1.00 54.12 104 VAL A O 1
ATOM 786 N N . SER A 1 105 ? 3.024 -11.300 13.588 1.00 48.06 105 SER A N 1
ATOM 787 C CA . SER A 1 105 ? 2.889 -11.959 14.901 1.00 48.06 105 SER A CA 1
ATOM 788 C C . SER A 1 105 ? 2.295 -11.108 16.029 1.00 48.06 105 SER A C 1
ATOM 790 O O . SER A 1 105 ? 2.136 -11.616 17.134 1.00 48.06 105 SER A O 1
ATOM 792 N N . GLY A 1 106 ? 2.000 -9.824 15.814 1.00 52.78 106 GLY A N 1
ATOM 793 C CA . GLY A 1 106 ? 1.276 -9.036 16.813 1.00 52.78 106 GLY A CA 1
ATOM 794 C C . GLY A 1 106 ? -0.187 -9.477 16.862 1.00 52.78 106 GLY A C 1
ATOM 795 O O . GLY A 1 106 ? -0.859 -9.402 15.836 1.00 52.78 106 GLY A O 1
ATOM 796 N N . ASP A 1 107 ? -0.690 -9.880 18.035 1.00 53.78 107 ASP A N 1
ATOM 797 C CA . ASP A 1 107 ? -2.022 -10.485 18.268 1.00 53.78 107 ASP A CA 1
ATOM 798 C C . ASP A 1 107 ? -3.218 -9.781 17.582 1.00 53.78 107 ASP A C 1
ATOM 800 O O . ASP A 1 107 ? -4.274 -10.378 17.391 1.00 53.78 107 ASP A O 1
ATOM 804 N N . LYS A 1 108 ? -3.072 -8.512 17.178 1.00 52.00 108 LYS A N 1
ATOM 805 C CA . LYS A 1 108 ? -4.102 -7.722 16.484 1.00 52.00 108 LYS A CA 1
ATOM 806 C C . LYS A 1 108 ? -4.134 -7.885 14.954 1.00 52.00 108 LYS A C 1
ATOM 808 O O . LYS A 1 108 ? -5.173 -7.623 14.360 1.00 52.00 108 LYS A O 1
ATOM 813 N N . LYS A 1 109 ? -3.045 -8.315 14.300 1.00 58.97 109 LYS A N 1
ATOM 814 C CA . LYS A 1 109 ? -2.933 -8.363 12.820 1.00 58.97 109 LYS A CA 1
ATOM 815 C C . LYS A 1 109 ? -3.184 -9.738 12.198 1.00 58.97 109 LYS A C 1
ATOM 817 O O . LYS A 1 109 ? -3.416 -9.817 10.996 1.00 58.97 109 LYS A O 1
ATOM 822 N N . ILE A 1 110 ? -3.226 -10.794 13.012 1.00 60.41 110 ILE A N 1
ATOM 823 C CA . ILE A 1 110 ? -3.509 -12.176 12.579 1.00 60.41 110 ILE A CA 1
ATOM 824 C C . ILE A 1 110 ? -4.922 -12.314 11.968 1.00 60.41 110 ILE A C 1
ATOM 826 O O . ILE A 1 110 ? -5.163 -13.217 11.174 1.00 60.41 110 ILE A O 1
ATOM 830 N N . ASN A 1 111 ? -5.836 -11.383 12.266 1.00 75.88 111 ASN A N 1
ATOM 831 C CA . ASN A 1 111 ? -7.231 -11.426 11.818 1.00 75.88 111 ASN A CA 1
ATOM 832 C C . ASN A 1 111 ? -7.562 -10.519 10.623 1.00 75.88 111 ASN A C 1
ATOM 834 O O . ASN A 1 111 ? -8.741 -10.395 10.306 1.00 75.88 111 ASN A O 1
ATOM 838 N N . LEU A 1 112 ? -6.586 -9.869 9.973 1.00 88.44 112 LEU A N 1
ATOM 839 C CA . LEU A 1 112 ? -6.866 -9.014 8.813 1.00 88.44 112 LEU A CA 1
ATOM 840 C C . LEU A 1 112 ? -7.387 -9.868 7.637 1.00 88.44 112 LEU A C 1
ATOM 842 O O . LEU A 1 112 ? -6.612 -10.650 7.080 1.00 88.44 112 LEU A O 1
ATOM 846 N N . PRO A 1 113 ? -8.656 -9.725 7.207 1.00 93.69 113 PRO A N 1
ATOM 847 C CA . PRO A 1 113 ? -9.174 -10.497 6.084 1.00 93.69 113 PRO A CA 1
ATOM 848 C C . PRO A 1 113 ? -8.544 -10.012 4.776 1.00 93.69 113 PRO A C 1
ATOM 850 O O . PRO A 1 113 ? -8.581 -8.820 4.470 1.00 93.69 113 PRO A O 1
ATOM 853 N N . I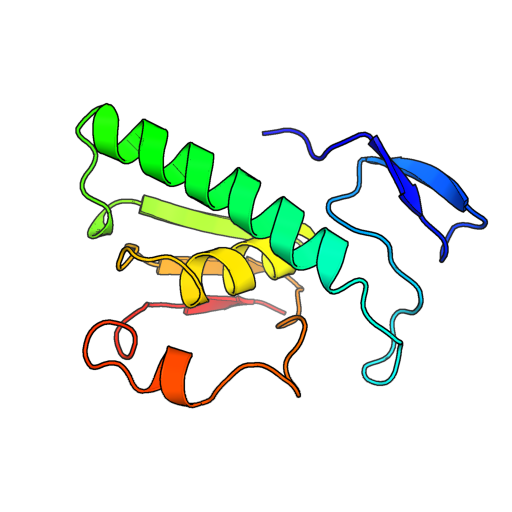LE A 1 114 ? -7.992 -10.926 3.978 1.00 94.31 114 ILE A N 1
ATOM 854 C CA . ILE A 1 114 ? -7.423 -10.614 2.661 1.00 94.31 114 ILE A CA 1
ATOM 855 C C . ILE A 1 114 ? -8.162 -11.431 1.602 1.00 94.31 114 ILE A C 1
ATOM 857 O O . ILE A 1 114 ? -8.108 -12.660 1.606 1.00 94.31 114 ILE A O 1
ATOM 861 N N . LEU A 1 115 ? -8.825 -10.742 0.674 1.00 97.69 115 LEU A N 1
ATOM 862 C CA . LEU A 1 115 ? -9.334 -11.329 -0.561 1.00 97.69 115 LEU A CA 1
ATOM 863 C C . LEU A 1 115 ? -8.315 -11.074 -1.669 1.00 97.69 115 LEU A C 1
ATOM 865 O O . LEU A 1 115 ? -8.175 -9.941 -2.132 1.00 97.69 115 LEU A O 1
ATOM 869 N N . GLN A 1 116 ? -7.622 -12.125 -2.103 1.00 97.12 116 GLN A N 1
ATOM 870 C CA . GLN A 1 116 ? -6.688 -12.060 -3.221 1.00 97.12 116 GLN A CA 1
ATOM 871 C C . GLN A 1 116 ? -7.227 -12.835 -4.426 1.00 97.12 116 GLN A C 1
ATOM 873 O O . GLN A 1 116 ? -7.523 -14.023 -4.322 1.00 97.12 116 GLN A O 1
ATOM 878 N N . CYS A 1 117 ? -7.307 -12.164 -5.574 1.00 97.31 117 CYS A N 1
ATOM 879 C CA . CYS A 1 117 ? -7.626 -12.767 -6.869 1.00 97.31 117 CYS A CA 1
ATOM 880 C C . CYS A 1 117 ? -6.409 -12.608 -7.782 1.00 97.31 117 CYS A C 1
ATOM 882 O O . CYS A 1 117 ? -5.828 -11.521 -7.810 1.00 97.31 117 CYS A O 1
ATOM 884 N N . HIS A 1 118 ? -6.016 -13.656 -8.509 1.00 93.81 118 HIS A N 1
ATOM 885 C CA . HIS A 1 118 ? -4.878 -13.613 -9.431 1.00 93.81 118 HIS A CA 1
ATOM 886 C C . HIS A 1 118 ? -5.323 -13.890 -10.861 1.00 93.81 118 HIS A C 1
ATOM 888 O O . HIS A 1 118 ? -5.981 -14.934 -11.066 1.00 93.81 118 HIS A O 1
#

Organism: NCBI:txid392030

Nearest PDB structures (foldseek):
  5syn-assembly4_D  TM=9.665E-01  e=1.872E-13  Homo sapiens
  6qgo-assembly1_B  TM=9.569E-01  e=2.440E-13  Homo sapiens
  6bje-assembly1_A  TM=9.586E-01  e=7.520E-13  Homo sapiens
  1fj2-assembly1_A  TM=9.463E-01  e=8.035E-13  Homo sapiens
  5syn-assembly3_C  TM=9.640E-01  e=1.558E-12  Homo sapiens

Mean predicted aligned error: 4.86 Å

Secondary structure (DSSP, 8-state):
-PPPEEEEGGGTTEEEE-SS-BS-SSTTS-B-HHHHHHHHHHHHHHHHHHHHTT--GGG-EEEEETHHHHHHHHHHHH-SS--SEEEEES---TTTTTS-HHHHHSTTTTT--EEEE-

Foldseek 3Di:
DFADFFFEVVVVRDTDRAQFHDQDDDPPGDDRPVSLVVSLVVVLVVLVVVVVVPDAQLNDEQEDEARSRLSRQVSQLPHPHNHVAYEHEPYDPPPVVVPDVVSCVDPRNVPHHYHYDD

Solvent-accessible surface area (backbone atoms only — not comparable to full-atom values): 6622 Å² total; per-residue (Å²): 135,83,60,52,76,39,54,25,56,67,63,80,50,44,75,40,75,36,66,48,45,40,68,54,92,55,97,82,42,67,75,42,60,70,33,45,52,50,41,14,48,55,53,48,53,52,52,50,50,45,38,74,74,69,44,58,50,58,76,41,68,43,54,25,56,33,74,45,9,20,36,29,51,48,23,55,61,67,41,96,56,58,48,43,24,35,40,30,34,55,50,59,76,69,63,67,90,74,57,56,64,66,60,52,66,42,90,71,49,71,73,55,45,69,51,75,48,120

Sequence (118 aa):
MRNPTQRVTLNMGMSMPAWFDIYGLDKNAREDQAGIEKSSKLLNELVEEEIKNGIPPERIIVGGFSMGGAVAIHAALTSPHTLGGVVALSTWLPLSTTFPQALVSGDKKINLPILQCH

Radius of gyration: 14.33 Å; Cα contacts (8 Å, |Δi|>4): 202; chains: 1; bounding box: 31×25×38 Å